Protein AF-A0A0L0FB42-F1 (afdb_monomer)

Secondary structure (DSSP, 8-state):
-HHHHHHHHHHHHHHHHHHHHHHHHHHHHS-TTTHHHHHHHHHHHHHHHHHHHHHTT--EEEEEEEEEEEESSSSSSPEEEEEEEEEEEE----TT----S---GGG-TTT--

Sequence (113 aa):
LSDVLASEASVEQSILQGFEELSYKTRVALGKDDEKSAWDAIFNAWAERVFAYVFERLELTLVNLHVRFEDDISGAAAYAAGVTLERLEIKSATDQWSYSPFVDLTESPYIRK

Mean predicted aligned error: 15.76 Å

Solvent-accessible surface area (backbone atoms only — not comparable to full-atom values): 6963 Å² total; per-residue (Å²): 114,69,65,58,54,52,49,51,55,51,50,53,51,52,51,51,51,53,50,51,53,54,50,49,55,52,55,73,75,30,60,86,85,51,40,64,65,50,48,51,50,52,50,48,56,49,47,52,51,51,50,50,57,48,62,66,64,48,69,46,79,48,66,68,44,74,50,73,50,76,46,79,75,88,77,62,83,70,49,73,51,70,52,76,39,70,66,49,79,47,69,56,63,48,101,82,71,46,77,68,100,70,73,69,74,88,71,41,78,88,70,58,131

Organism: NCBI:txid667725

pLDDT: mean 70.64, std 15.93, range [39.12, 96.69]

Foldseek 3Di:
DVVVVVVVVVVVVVVVVVVVVVLVVLPVVDDPVCSVVVVVVVVVVVVVVVVVVCVLADKDKDAFDKDKDWDPDPPPHTDMDIDTDRIDIDGHADPVRDGDNDDDPVPDPVPDD

Nearest PDB structures (foldseek):
  7pkt-assembly1_q  TM=2.853E-01  e=3.994E+00  Chlamydomonas reinhardtii
  4ce4-assembly1_W  TM=2.976E-01  e=7.700E+00  Sus scrofa domesticus

Structure (mmCIF, N/CA/C/O backbone):
data_AF-A0A0L0FB42-F1
#
_entry.id   AF-A0A0L0FB42-F1
#
loop_
_atom_site.group_PDB
_atom_site.id
_atom_site.type_symbol
_atom_site.label_atom_id
_atom_site.label_alt_id
_atom_site.label_comp_id
_atom_site.label_asym_id
_atom_site.label_entity_id
_atom_site.label_seq_id
_atom_site.pdbx_PDB_ins_code
_atom_site.Cartn_x
_atom_site.Cartn_y
_atom_site.Cartn_z
_atom_site.occupancy
_atom_site.B_iso_or_equiv
_atom_site.auth_seq_id
_atom_site.auth_comp_id
_atom_site.auth_asym_id
_atom_site.auth_atom_id
_atom_site.pdbx_PDB_model_num
ATOM 1 N N . LEU A 1 1 ? 7.470 -24.701 -32.077 1.00 52.25 1 LEU A N 1
ATOM 2 C CA . LEU A 1 1 ? 8.082 -24.811 -30.729 1.00 52.25 1 LEU A CA 1
ATOM 3 C C . LEU A 1 1 ? 9.571 -24.473 -30.771 1.00 52.25 1 LEU A C 1
ATOM 5 O O . LEU A 1 1 ? 9.988 -23.653 -29.972 1.00 52.25 1 LEU A O 1
ATOM 9 N N . SER A 1 2 ? 10.343 -25.004 -31.728 1.00 51.12 2 SER A N 1
ATOM 10 C CA . SER A 1 2 ? 11.745 -24.612 -31.974 1.00 51.12 2 SER A CA 1
ATOM 11 C C . SER A 1 2 ? 11.930 -23.124 -32.294 1.00 51.12 2 SER A C 1
ATOM 13 O O . SER A 1 2 ? 12.841 -22.499 -31.770 1.00 51.12 2 SER A O 1
ATOM 15 N N . ASP A 1 3 ? 11.041 -22.549 -33.107 1.00 49.12 3 ASP A N 1
ATOM 16 C CA . ASP A 1 3 ? 11.223 -21.185 -33.633 1.00 49.12 3 ASP A CA 1
ATOM 17 C C . ASP A 1 3 ? 10.924 -20.097 -32.591 1.00 49.12 3 ASP A C 1
ATOM 19 O O . ASP A 1 3 ? 11.522 -19.027 -32.619 1.00 49.12 3 ASP A O 1
ATOM 23 N N . VAL A 1 4 ? 10.046 -20.396 -31.627 1.00 50.34 4 VAL A N 1
ATOM 24 C CA . VAL A 1 4 ? 9.737 -19.505 -30.494 1.00 50.34 4 VAL A CA 1
ATOM 25 C C . VAL A 1 4 ? 10.912 -19.481 -29.515 1.00 50.34 4 VAL A C 1
ATOM 27 O O . VAL A 1 4 ? 11.394 -18.406 -29.175 1.00 50.34 4 VAL A O 1
ATOM 30 N N . LEU A 1 5 ? 11.462 -20.651 -29.176 1.00 46.62 5 LEU A N 1
ATOM 31 C CA . LEU A 1 5 ? 12.647 -20.770 -28.317 1.00 46.62 5 LEU A CA 1
ATOM 32 C C . LEU A 1 5 ? 13.896 -20.137 -28.956 1.00 46.62 5 LEU A C 1
ATOM 34 O O . LEU A 1 5 ? 14.709 -19.529 -28.265 1.00 46.62 5 LEU A O 1
ATOM 38 N N . ALA A 1 6 ? 14.036 -20.232 -30.282 1.00 53.38 6 ALA A N 1
ATOM 39 C CA . ALA A 1 6 ? 15.102 -19.553 -31.018 1.00 53.38 6 ALA A CA 1
ATOM 40 C C . ALA A 1 6 ? 14.932 -18.022 -31.012 1.00 53.38 6 ALA A C 1
ATOM 42 O O . ALA A 1 6 ? 15.924 -17.297 -30.939 1.00 53.38 6 ALA A O 1
ATOM 43 N N . SER A 1 7 ? 13.689 -17.527 -31.057 1.00 56.34 7 SER A N 1
ATOM 44 C CA . SER A 1 7 ? 13.400 -16.091 -30.977 1.00 56.34 7 SER A CA 1
ATOM 45 C C . SER A 1 7 ? 13.660 -15.515 -29.582 1.00 56.34 7 SER A C 1
ATOM 47 O O . SER A 1 7 ? 14.242 -14.440 -29.475 1.00 56.34 7 SER A O 1
ATOM 49 N N . GLU A 1 8 ? 13.332 -16.253 -28.518 1.00 52.59 8 GLU A N 1
ATOM 50 C CA . GLU A 1 8 ? 13.594 -15.848 -27.131 1.00 52.59 8 GLU A CA 1
ATOM 51 C C . GLU A 1 8 ? 15.099 -15.807 -26.841 1.00 52.59 8 GLU A C 1
ATOM 53 O O . GLU A 1 8 ? 15.606 -14.793 -26.364 1.00 52.59 8 GLU A O 1
ATOM 58 N N . ALA A 1 9 ? 15.845 -16.837 -27.256 1.00 57.25 9 ALA A N 1
ATOM 59 C CA . ALA A 1 9 ? 17.303 -16.864 -27.127 1.00 57.25 9 ALA A CA 1
ATOM 60 C C . ALA A 1 9 ? 17.993 -15.733 -27.921 1.00 57.25 9 ALA A C 1
ATOM 62 O O . ALA A 1 9 ? 18.999 -15.176 -27.480 1.00 57.25 9 ALA A O 1
ATOM 63 N N . SER A 1 10 ? 17.446 -15.360 -29.084 1.00 58.34 10 SER A N 1
ATOM 64 C CA . SER A 1 10 ? 17.946 -14.231 -29.879 1.00 58.34 10 SER A CA 1
ATOM 65 C C . SER A 1 10 ? 17.689 -12.883 -29.202 1.00 58.34 10 SER A C 1
ATOM 67 O O . SER A 1 10 ? 18.532 -11.986 -29.284 1.00 58.34 10 SER A O 1
ATOM 69 N N . VAL A 1 11 ? 16.535 -12.719 -28.551 1.00 58.44 11 VAL A N 1
ATOM 70 C CA . VAL A 1 11 ? 16.196 -11.504 -27.799 1.00 58.44 11 VAL A CA 1
ATOM 71 C C . VAL A 1 11 ? 17.100 -11.378 -26.573 1.00 58.44 11 VAL A C 1
ATOM 73 O O . VAL A 1 11 ? 17.694 -10.319 -26.373 1.00 58.44 11 VAL A O 1
ATOM 76 N N . GLU A 1 12 ? 17.305 -12.459 -25.820 1.00 57.50 12 GLU A N 1
ATOM 77 C CA . GLU A 1 12 ? 18.224 -12.484 -24.674 1.00 57.50 12 GLU A CA 1
ATOM 78 C C . GLU A 1 12 ? 19.659 -12.114 -25.073 1.00 57.50 12 GLU A C 1
ATOM 80 O O . GLU A 1 12 ? 20.280 -11.270 -24.425 1.00 57.50 12 GLU A O 1
ATOM 85 N N . GLN A 1 13 ? 20.172 -12.659 -26.182 1.00 62.97 13 GLN A N 1
ATOM 86 C CA . GLN A 1 13 ? 21.505 -12.303 -26.680 1.00 62.97 13 GLN A CA 1
ATOM 87 C C . GLN A 1 13 ? 21.615 -10.828 -27.080 1.00 62.97 13 GLN A C 1
ATOM 89 O O . GLN A 1 13 ? 22.630 -10.196 -26.790 1.00 62.97 13 GLN A O 1
ATOM 94 N N . SER A 1 14 ? 20.580 -10.258 -27.703 1.00 62.00 14 SER A N 1
ATOM 95 C CA . SER A 1 14 ? 20.584 -8.836 -28.070 1.00 62.00 14 SER A CA 1
ATOM 96 C C . SER A 1 14 ? 20.559 -7.906 -26.850 1.00 62.00 14 SER A C 1
ATOM 98 O O . SER A 1 14 ? 21.235 -6.878 -26.845 1.00 62.00 14 SER A O 1
ATOM 100 N N . ILE A 1 15 ? 19.839 -8.289 -25.788 1.00 56.53 15 ILE A N 1
ATOM 101 C CA . ILE A 1 15 ? 19.780 -7.539 -24.526 1.00 56.53 15 ILE A CA 1
ATOM 102 C C . ILE A 1 15 ? 21.138 -7.590 -23.821 1.00 56.53 15 ILE A C 1
ATOM 104 O O . ILE A 1 15 ? 21.636 -6.559 -23.367 1.00 56.53 15 ILE A O 1
ATOM 108 N N . LEU A 1 16 ? 21.761 -8.770 -23.778 1.00 62.78 16 LEU A N 1
ATOM 109 C CA . LEU A 1 16 ? 23.088 -8.959 -23.194 1.00 62.78 16 LEU A CA 1
ATOM 110 C C . LEU A 1 16 ? 24.155 -8.153 -23.943 1.00 62.78 16 LEU A C 1
ATOM 112 O O . LEU A 1 16 ? 24.928 -7.437 -23.311 1.00 62.78 16 LEU A O 1
ATOM 116 N N . GLN A 1 17 ? 24.144 -8.180 -25.279 1.00 65.44 17 GLN A N 1
ATOM 117 C CA . GLN A 1 17 ? 25.058 -7.373 -26.094 1.00 65.44 17 GLN A CA 1
ATOM 118 C C . GLN A 1 17 ? 24.847 -5.869 -25.889 1.00 65.44 17 GLN A C 1
ATOM 120 O O . GLN A 1 17 ? 25.818 -5.125 -25.755 1.00 65.44 17 GLN A O 1
ATOM 125 N N . GLY A 1 18 ? 23.593 -5.413 -25.806 1.00 64.06 18 GLY A N 1
ATOM 126 C CA . GLY A 1 18 ? 23.286 -4.011 -25.517 1.00 64.06 18 GLY A CA 1
ATOM 127 C C . GLY A 1 18 ? 23.812 -3.569 -24.149 1.00 64.06 18 GLY A C 1
ATOM 128 O O . GLY A 1 18 ? 24.353 -2.469 -24.016 1.00 64.06 18 GLY A O 1
ATOM 129 N N . PHE A 1 19 ? 23.712 -4.441 -23.143 1.00 62.66 19 PHE A N 1
ATOM 130 C CA . PHE A 1 19 ? 24.232 -4.185 -21.802 1.00 62.66 19 PHE A CA 1
ATOM 131 C C . PHE A 1 19 ? 25.767 -4.140 -21.773 1.00 62.66 19 PHE A C 1
ATOM 133 O O . PHE A 1 19 ? 26.348 -3.239 -21.166 1.00 62.66 19 PHE A O 1
ATOM 140 N N . GLU A 1 20 ? 26.435 -5.057 -22.477 1.00 66.38 20 GLU A N 1
ATOM 141 C CA . GLU A 1 20 ? 27.896 -5.070 -22.611 1.00 66.38 20 GLU A CA 1
ATOM 142 C C . GLU A 1 20 ? 28.423 -3.823 -23.333 1.00 66.38 20 GLU A C 1
ATOM 144 O O . GLU A 1 20 ? 29.415 -3.229 -22.905 1.00 66.38 20 GLU A O 1
ATOM 149 N N . GLU A 1 21 ? 27.740 -3.364 -24.384 1.00 68.44 21 GLU A N 1
ATOM 150 C CA . GLU A 1 21 ? 28.144 -2.176 -25.138 1.00 68.44 21 GLU A CA 1
AT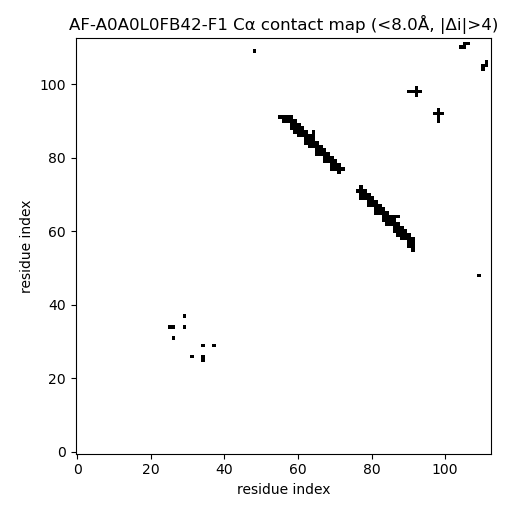OM 151 C C . GLU A 1 21 ? 27.963 -0.881 -24.324 1.00 68.44 21 GLU A C 1
ATOM 153 O O . GLU A 1 21 ? 28.837 -0.007 -24.329 1.00 68.44 21 GLU A O 1
ATOM 158 N N . LEU A 1 22 ? 26.865 -0.765 -23.569 1.00 64.00 22 LEU A N 1
ATOM 159 C CA . LEU A 1 22 ? 26.638 0.323 -22.607 1.00 64.00 22 LEU A CA 1
ATOM 160 C C . LEU A 1 22 ? 27.677 0.311 -21.484 1.00 64.00 22 LEU A C 1
ATOM 162 O O . LEU A 1 22 ? 28.188 1.367 -21.094 1.00 64.00 22 LEU A O 1
ATOM 166 N N . SER A 1 23 ? 28.032 -0.882 -21.007 1.00 59.06 23 SER A N 1
ATOM 167 C CA . SER A 1 23 ? 29.058 -1.067 -19.986 1.00 59.06 23 SER A CA 1
ATOM 168 C C . SER A 1 23 ? 30.429 -0.620 -20.476 1.00 59.06 23 SER A C 1
ATOM 170 O O . SER A 1 23 ? 31.126 0.137 -19.798 1.00 59.06 23 SER A O 1
ATOM 172 N N . TYR A 1 24 ? 30.785 -1.002 -21.700 1.00 65.31 24 TYR A N 1
ATOM 173 C CA . TYR A 1 24 ? 32.033 -0.600 -22.330 1.00 65.31 24 TYR A CA 1
ATOM 174 C C . TYR A 1 24 ? 32.108 0.912 -22.584 1.00 65.31 24 TYR A C 1
ATOM 176 O O . TYR A 1 24 ? 33.110 1.543 -22.247 1.00 65.31 24 TYR A O 1
ATOM 184 N N . LYS A 1 25 ? 31.049 1.528 -23.124 1.00 66.81 25 LYS A N 1
ATOM 185 C CA . LYS A 1 25 ? 31.026 2.980 -23.384 1.00 66.81 25 LYS A CA 1
ATOM 186 C C . LYS A 1 25 ? 31.154 3.797 -22.098 1.00 66.81 25 LYS A C 1
ATOM 188 O O . LYS A 1 25 ? 31.895 4.777 -22.072 1.00 66.81 25 LYS A O 1
ATOM 193 N N . THR A 1 26 ? 30.504 3.353 -21.024 1.00 58.22 26 THR A N 1
ATOM 194 C CA . THR A 1 26 ? 30.596 3.976 -19.693 1.00 58.22 26 THR A CA 1
ATOM 195 C C . THR A 1 26 ? 32.012 3.863 -19.116 1.00 58.22 26 THR A C 1
ATOM 197 O O . THR A 1 26 ? 32.555 4.844 -18.616 1.00 58.22 26 THR A O 1
ATOM 200 N N . ARG A 1 27 ? 32.658 2.700 -19.279 1.00 56.00 27 ARG A N 1
ATOM 201 C CA . ARG A 1 27 ? 34.047 2.431 -18.861 1.00 56.00 27 ARG A CA 1
ATOM 202 C C . ARG A 1 27 ? 35.107 3.266 -19.565 1.00 56.00 27 ARG A C 1
ATOM 204 O O . ARG A 1 27 ? 36.140 3.570 -18.983 1.00 56.00 27 ARG A O 1
ATOM 211 N N . VAL A 1 28 ? 34.892 3.578 -20.838 1.00 61.44 28 VAL A N 1
ATOM 212 C CA . VAL A 1 28 ? 35.824 4.409 -21.613 1.00 61.44 28 VAL A CA 1
ATOM 213 C C . VAL A 1 28 ? 35.651 5.890 -21.262 1.00 61.44 28 VAL A C 1
ATOM 215 O O . VAL A 1 28 ? 36.625 6.637 -21.283 1.00 61.44 28 VAL A O 1
ATOM 218 N N . ALA A 1 29 ? 34.430 6.311 -20.918 1.00 57.81 29 ALA A N 1
ATOM 219 C CA . ALA A 1 29 ? 34.123 7.693 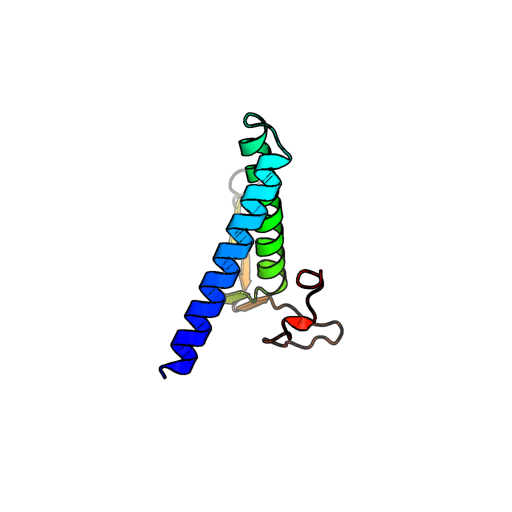-20.561 1.00 57.81 29 ALA A CA 1
ATOM 220 C C . ALA A 1 29 ? 34.594 8.087 -19.149 1.00 57.81 29 ALA A C 1
ATOM 222 O O . ALA A 1 29 ? 34.848 9.265 -18.903 1.00 57.81 29 ALA A O 1
ATOM 223 N N . LEU A 1 30 ? 34.715 7.124 -18.232 1.00 53.09 30 LEU A N 1
ATOM 224 C CA . LEU A 1 30 ? 35.025 7.368 -16.825 1.00 53.09 30 LEU A CA 1
ATOM 225 C C . LEU A 1 30 ? 36.255 6.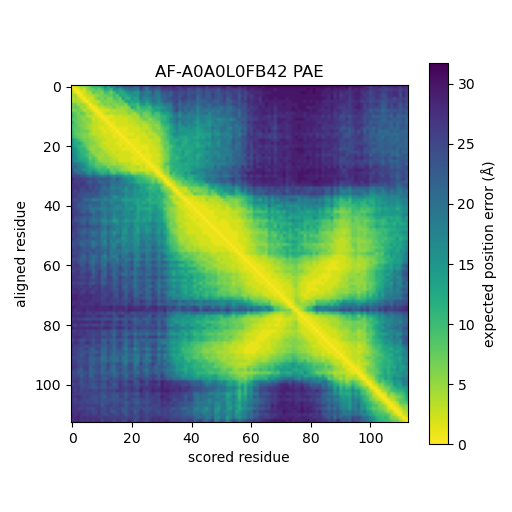554 -16.428 1.00 53.09 30 LEU A C 1
ATOM 227 O O . LEU A 1 30 ? 36.252 5.327 -16.489 1.00 53.09 30 LEU A O 1
ATOM 231 N N . GLY A 1 31 ? 37.333 7.241 -16.050 1.00 54.78 31 GLY A N 1
ATOM 232 C CA . GLY A 1 31 ? 38.534 6.591 -15.528 1.00 54.78 31 GLY A CA 1
ATOM 233 C C . GLY A 1 31 ? 38.201 5.676 -14.342 1.00 54.78 31 GLY A C 1
ATOM 234 O O . GLY A 1 31 ? 37.258 5.933 -13.600 1.00 54.78 31 GLY A O 1
ATOM 235 N N . LYS A 1 32 ? 38.989 4.608 -14.167 1.00 55.12 32 LYS A N 1
ATOM 236 C CA . LYS A 1 32 ? 38.723 3.453 -13.281 1.00 55.12 32 LYS A CA 1
ATOM 237 C C . LYS A 1 32 ? 38.344 3.763 -11.818 1.00 55.12 32 LYS A C 1
ATOM 239 O O . LYS A 1 32 ? 37.786 2.888 -11.164 1.00 55.12 32 LYS A O 1
ATOM 244 N N . ASP A 1 33 ? 38.610 4.968 -11.315 1.00 55.94 33 ASP A N 1
ATOM 245 C CA . ASP A 1 33 ? 38.284 5.373 -9.939 1.00 55.94 33 ASP A CA 1
ATOM 246 C C . ASP A 1 33 ? 36.885 6.019 -9.799 1.00 55.94 33 ASP A C 1
ATOM 248 O O . ASP A 1 33 ? 36.288 5.946 -8.727 1.00 55.94 33 ASP A O 1
ATOM 252 N N . ASP A 1 34 ? 36.309 6.548 -10.887 1.00 57.38 34 ASP A N 1
ATOM 253 C CA . ASP A 1 34 ? 34.933 7.086 -10.946 1.00 57.38 34 ASP A CA 1
ATOM 254 C C . ASP A 1 34 ? 33.900 6.037 -11.408 1.00 57.38 34 ASP A C 1
ATOM 256 O O . ASP A 1 34 ? 32.695 6.288 -11.452 1.00 57.38 34 ASP A O 1
ATOM 260 N N . GLU A 1 35 ? 34.359 4.828 -11.744 1.00 55.22 35 GLU A N 1
ATOM 261 C CA . GLU A 1 35 ? 33.542 3.774 -12.350 1.00 55.22 35 GLU A CA 1
ATOM 262 C C . GLU A 1 35 ? 32.439 3.296 -11.389 1.00 55.22 35 GLU A C 1
ATOM 264 O O . GLU A 1 35 ? 31.284 3.152 -11.782 1.00 55.22 35 GLU A O 1
ATOM 269 N N . LYS A 1 36 ? 32.757 3.110 -10.101 1.00 58.31 36 LYS A N 1
ATOM 270 C CA . LYS A 1 36 ? 31.794 2.607 -9.108 1.00 58.31 36 LYS A CA 1
ATOM 271 C C . LYS A 1 36 ? 30.688 3.620 -8.791 1.00 58.31 36 LYS A C 1
ATOM 273 O O . LYS A 1 36 ? 29.526 3.236 -8.735 1.00 58.31 36 LYS A O 1
ATOM 278 N N . SER A 1 37 ? 31.028 4.903 -8.638 1.00 62.88 37 SER A N 1
ATOM 279 C CA . SER A 1 37 ? 30.037 5.946 -8.326 1.00 62.88 37 SER A CA 1
ATOM 280 C C . SER A 1 37 ? 29.094 6.204 -9.506 1.00 62.88 37 SER A C 1
ATOM 282 O O . SER A 1 37 ? 27.902 6.438 -9.309 1.00 62.88 37 SER A O 1
ATOM 284 N N . ALA A 1 38 ? 29.600 6.092 -10.736 1.00 63.56 38 ALA A N 1
ATOM 285 C CA . ALA A 1 38 ? 28.795 6.231 -11.938 1.00 63.56 38 ALA A CA 1
ATOM 286 C C . ALA A 1 38 ? 27.899 5.017 -12.200 1.00 63.56 38 ALA A C 1
ATOM 288 O O . ALA A 1 38 ? 26.747 5.194 -12.594 1.00 63.56 38 ALA A O 1
ATOM 289 N N . TRP A 1 39 ? 28.383 3.797 -11.944 1.00 67.75 39 TRP A N 1
ATOM 290 C CA . TRP A 1 39 ? 27.540 2.601 -11.988 1.00 67.75 39 TRP A CA 1
ATOM 291 C C . TRP A 1 39 ? 26.423 2.654 -10.952 1.00 67.75 39 TRP A C 1
ATOM 293 O O . TRP A 1 39 ? 25.279 2.363 -11.298 1.00 67.75 39 TRP A O 1
ATOM 303 N N . ASP A 1 40 ? 26.723 3.093 -9.729 1.00 71.12 40 ASP A N 1
ATOM 304 C CA . ASP A 1 40 ? 25.714 3.289 -8.688 1.00 71.12 40 ASP A CA 1
ATOM 305 C C . ASP A 1 40 ? 24.690 4.359 -9.111 1.00 71.12 40 ASP A C 1
ATOM 307 O O . ASP A 1 40 ? 23.488 4.159 -8.955 1.00 71.12 40 ASP A O 1
ATOM 311 N N . ALA A 1 41 ? 25.126 5.464 -9.727 1.00 71.50 41 ALA A N 1
ATOM 312 C CA . ALA A 1 41 ? 24.222 6.498 -10.238 1.00 71.50 41 ALA A CA 1
ATOM 313 C C . ALA A 1 41 ? 23.311 5.994 -11.373 1.00 71.50 41 ALA A C 1
ATOM 315 O O . ALA A 1 41 ? 22.109 6.264 -11.367 1.00 71.50 41 ALA A O 1
ATOM 316 N N . ILE A 1 42 ? 23.858 5.236 -12.330 1.00 76.69 42 ILE A N 1
ATOM 317 C CA . ILE A 1 42 ? 23.091 4.642 -13.436 1.00 76.69 42 ILE A CA 1
ATOM 318 C C . ILE A 1 42 ? 22.100 3.607 -12.900 1.00 76.69 42 ILE A C 1
ATOM 320 O O . ILE A 1 42 ? 20.933 3.612 -13.293 1.00 76.69 42 ILE A O 1
ATOM 324 N N . PHE A 1 43 ? 22.547 2.737 -11.993 1.00 75.19 43 PHE A N 1
ATOM 325 C CA . PHE A 1 43 ? 21.700 1.718 -11.388 1.00 75.19 43 PHE A CA 1
ATOM 326 C C . PHE A 1 43 ? 20.576 2.346 -10.564 1.00 75.19 43 PHE A C 1
ATOM 328 O O . PHE A 1 43 ? 19.432 1.930 -10.709 1.00 75.19 43 PHE A O 1
ATOM 335 N N . ASN A 1 44 ? 20.865 3.380 -9.772 1.00 68.62 44 ASN A N 1
ATOM 336 C CA . ASN A 1 44 ? 19.849 4.093 -9.000 1.00 68.62 44 ASN A CA 1
ATOM 337 C C . ASN A 1 44 ? 18.826 4.775 -9.914 1.00 68.62 44 ASN A C 1
ATOM 339 O O . ASN A 1 44 ? 17.632 4.602 -9.705 1.00 68.62 44 ASN A O 1
ATOM 343 N N . ALA A 1 45 ? 19.260 5.459 -10.977 1.00 71.94 45 ALA A N 1
ATOM 344 C CA . ALA A 1 45 ? 18.340 6.081 -11.932 1.00 71.94 45 ALA A CA 1
ATOM 345 C C . ALA A 1 45 ? 17.477 5.047 -12.679 1.00 71.94 45 ALA A C 1
ATOM 347 O O . ALA A 1 45 ? 16.296 5.281 -12.947 1.00 71.94 45 ALA A O 1
ATOM 348 N N . TRP A 1 46 ? 18.050 3.890 -13.022 1.00 80.25 46 TRP A N 1
ATOM 349 C CA . TRP A 1 46 ? 17.297 2.777 -13.595 1.00 80.25 46 TRP A CA 1
ATOM 350 C C . TRP A 1 46 ? 16.299 2.197 -12.586 1.00 80.25 46 TRP A C 1
ATOM 352 O O . TRP A 1 46 ? 15.126 2.040 -12.919 1.00 80.25 46 TRP A O 1
ATOM 362 N N . ALA A 1 47 ? 16.731 1.942 -11.351 1.00 70.75 47 ALA A N 1
ATOM 363 C CA . ALA A 1 47 ? 15.894 1.402 -10.288 1.00 70.75 47 ALA A CA 1
ATOM 364 C C . ALA A 1 47 ? 14.734 2.350 -9.967 1.00 70.75 47 ALA A C 1
ATOM 366 O O . ALA A 1 47 ? 13.592 1.908 -9.920 1.00 70.75 47 ALA A O 1
ATOM 367 N N . GLU A 1 48 ? 14.988 3.653 -9.836 1.00 69.31 48 GLU A N 1
ATOM 368 C CA . GLU A 1 48 ? 13.957 4.680 -9.650 1.00 69.31 48 GLU A CA 1
ATOM 369 C C . GLU A 1 48 ? 12.921 4.661 -10.777 1.00 69.31 48 GLU A C 1
ATOM 371 O O . GLU A 1 48 ? 11.723 4.694 -10.504 1.00 69.31 48 GLU A O 1
ATOM 376 N N . ARG A 1 49 ? 13.354 4.545 -12.039 1.00 73.56 49 ARG A N 1
ATOM 377 C CA . ARG A 1 49 ? 12.441 4.439 -13.191 1.00 73.56 49 ARG A CA 1
ATOM 378 C C . ARG A 1 49 ? 11.609 3.165 -13.156 1.00 73.56 49 ARG A C 1
ATOM 380 O O . ARG A 1 49 ? 10.419 3.213 -13.455 1.00 73.56 49 ARG A O 1
ATOM 387 N N . VAL A 1 50 ? 12.213 2.039 -12.787 1.00 71.44 50 VAL A N 1
ATOM 388 C CA . VAL A 1 50 ? 11.501 0.764 -12.641 1.00 71.44 50 VAL A CA 1
ATOM 389 C C . VAL A 1 50 ? 10.490 0.849 -11.501 1.00 71.44 50 VAL A C 1
ATOM 391 O O . VAL A 1 50 ? 9.334 0.480 -11.691 1.00 71.44 50 VAL A O 1
ATOM 394 N N . PHE A 1 51 ? 10.877 1.392 -10.345 1.00 69.00 51 PHE A N 1
ATOM 395 C CA . PHE A 1 51 ? 9.967 1.597 -9.221 1.00 69.00 51 PHE A CA 1
ATOM 396 C C . PHE A 1 51 ? 8.822 2.533 -9.596 1.00 69.00 51 PHE A C 1
ATOM 398 O O . PHE A 1 51 ? 7.671 2.179 -9.361 1.00 69.00 51 PHE A O 1
ATOM 405 N N . ALA A 1 52 ? 9.102 3.672 -10.232 1.00 70.69 52 ALA A N 1
ATOM 406 C CA . ALA A 1 52 ? 8.070 4.588 -10.708 1.00 70.69 52 ALA A CA 1
ATOM 407 C C . ALA A 1 52 ? 7.097 3.884 -11.666 1.00 70.69 52 ALA A C 1
ATOM 409 O O . ALA A 1 52 ? 5.888 3.940 -11.460 1.00 70.69 52 ALA A O 1
ATOM 410 N N . TYR A 1 53 ? 7.617 3.132 -12.640 1.00 71.88 53 TYR A N 1
ATOM 411 C CA . TYR A 1 53 ? 6.802 2.378 -13.591 1.00 71.88 53 TYR A CA 1
ATOM 412 C C . TYR A 1 53 ? 5.892 1.347 -12.906 1.00 71.88 53 TYR A C 1
ATOM 414 O O . TYR A 1 53 ? 4.732 1.194 -13.301 1.00 71.88 53 TYR A O 1
ATOM 422 N N . VAL A 1 54 ? 6.414 0.645 -11.892 1.00 73.25 54 VAL A N 1
ATOM 423 C CA . VAL A 1 54 ? 5.668 -0.341 -11.099 1.00 73.25 54 VAL A CA 1
ATOM 424 C C . VAL A 1 54 ? 4.601 0.344 -10.247 1.00 73.25 54 VAL A C 1
ATOM 426 O O . VAL A 1 54 ? 3.451 -0.081 -10.281 1.00 73.25 54 VAL A O 1
ATOM 429 N N . PHE A 1 55 ? 4.943 1.413 -9.523 1.00 73.88 55 PHE A N 1
ATOM 430 C CA . PHE A 1 55 ? 4.003 2.131 -8.657 1.00 73.88 55 PHE A CA 1
ATOM 431 C C . PHE A 1 55 ? 2.891 2.837 -9.439 1.00 73.88 55 PHE A C 1
ATOM 433 O O . PHE A 1 55 ? 1.750 2.828 -8.989 1.00 73.88 55 PHE A O 1
ATOM 440 N N . GLU A 1 56 ? 3.178 3.376 -10.628 1.00 70.19 56 GLU A N 1
ATOM 441 C CA . GLU A 1 56 ? 2.166 3.959 -11.524 1.00 70.19 56 GLU A CA 1
ATOM 442 C C . GLU A 1 56 ? 1.089 2.959 -11.957 1.00 70.19 56 GLU A C 1
ATOM 444 O O . GLU A 1 56 ? -0.005 3.360 -12.352 1.00 70.19 56 GLU A O 1
ATOM 449 N N . ARG A 1 57 ? 1.395 1.661 -11.929 1.00 70.38 57 ARG A N 1
ATOM 450 C CA . ARG A 1 57 ? 0.538 0.585 -12.453 1.00 70.38 57 ARG A CA 1
ATOM 451 C C . ARG A 1 57 ? 0.120 -0.409 -11.375 1.00 70.38 57 ARG A C 1
ATOM 453 O O . ARG A 1 57 ? -0.462 -1.445 -11.684 1.00 70.38 57 ARG A O 1
ATOM 460 N N . LEU A 1 58 ? 0.446 -0.118 -10.119 1.00 78.19 58 LEU A N 1
ATOM 461 C CA . LEU A 1 58 ? 0.175 -1.005 -9.005 1.00 78.19 58 LEU A CA 1
ATOM 462 C C . LEU A 1 58 ? -1.313 -0.949 -8.654 1.00 78.19 58 LEU A C 1
ATOM 464 O O . LEU A 1 58 ? -1.818 0.077 -8.204 1.00 78.19 58 LEU A O 1
ATOM 468 N N . GLU A 1 59 ? -2.001 -2.078 -8.801 1.00 85.44 59 GLU A N 1
ATOM 469 C CA . GLU A 1 59 ? -3.336 -2.264 -8.240 1.00 85.44 59 GLU A CA 1
ATOM 470 C C . GLU A 1 59 ? -3.234 -2.977 -6.889 1.00 85.44 59 GLU A C 1
ATOM 472 O O . GLU A 1 59 ? -2.674 -4.070 -6.782 1.00 85.44 59 GLU A O 1
ATOM 477 N N . LEU A 1 60 ? -3.787 -2.365 -5.844 1.00 84.88 60 LEU A N 1
ATOM 478 C CA . LEU A 1 60 ? -3.825 -2.926 -4.498 1.00 84.88 60 LEU A CA 1
ATOM 479 C C . LEU A 1 60 ? -5.264 -3.208 -4.093 1.00 84.88 60 LEU A C 1
ATOM 481 O O . LEU A 1 60 ? -6.144 -2.361 -4.216 1.00 84.88 60 LEU A O 1
ATOM 485 N N . THR A 1 61 ? -5.497 -4.399 -3.555 1.00 90.19 61 THR A N 1
ATOM 486 C CA . THR A 1 61 ? -6.751 -4.741 -2.885 1.00 90.19 61 THR A CA 1
ATOM 487 C C . THR A 1 61 ? -6.432 -5.192 -1.473 1.00 90.19 61 THR A C 1
ATOM 489 O O . THR A 1 61 ? -5.769 -6.204 -1.262 1.00 90.19 61 THR A O 1
ATOM 492 N N . LEU A 1 62 ? -6.911 -4.425 -0.505 1.00 90.31 62 LEU A N 1
ATOM 493 C CA . LEU A 1 62 ? -6.811 -4.701 0.918 1.00 90.31 62 LEU A CA 1
ATOM 494 C C . LEU A 1 62 ? -8.206 -5.090 1.411 1.00 90.31 62 LEU A C 1
ATOM 496 O O . LEU A 1 62 ? -9.198 -4.454 1.054 1.00 90.31 62 LEU A O 1
ATOM 500 N N . VAL A 1 63 ? -8.296 -6.145 2.213 1.00 95.50 63 VAL A N 1
ATOM 501 C CA . VAL A 1 63 ? -9.563 -6.673 2.738 1.00 95.50 63 VAL A CA 1
ATOM 502 C C . VAL A 1 63 ? -9.426 -6.827 4.246 1.00 95.50 63 VAL A C 1
ATOM 504 O O . VAL A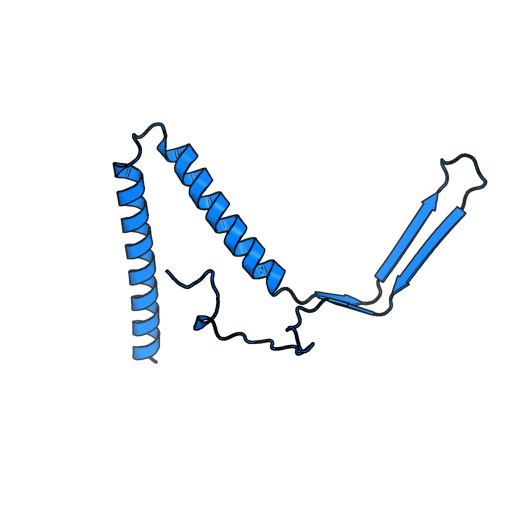 1 63 ? -8.362 -7.221 4.722 1.00 95.50 63 VAL A O 1
ATOM 507 N N . ASN A 1 64 ? -10.494 -6.534 4.988 1.00 94.88 64 ASN A N 1
ATOM 508 C CA . ASN A 1 64 ? -10.555 -6.621 6.449 1.00 94.88 64 ASN A CA 1
ATOM 509 C C . ASN A 1 64 ? -9.470 -5.789 7.151 1.00 94.88 64 ASN A C 1
ATOM 511 O O . ASN A 1 64 ? -8.755 -6.271 8.030 1.00 94.88 64 ASN A O 1
ATOM 515 N N . LEU A 1 65 ? -9.340 -4.525 6.753 1.00 94.62 65 LEU A N 1
ATOM 516 C CA . LEU A 1 65 ? -8.383 -3.603 7.342 1.00 94.62 65 LEU A CA 1
ATOM 517 C C . LEU A 1 65 ? -8.932 -3.061 8.668 1.00 94.62 65 LEU A C 1
ATOM 519 O O . LEU A 1 65 ? -10.034 -2.513 8.725 1.00 94.62 65 LEU A O 1
ATOM 523 N N . HIS A 1 66 ? -8.146 -3.178 9.733 1.00 96.50 66 HIS A N 1
ATOM 524 C CA . HIS A 1 66 ? -8.453 -2.592 11.032 1.00 96.50 66 HIS A CA 1
ATOM 525 C C . HIS A 1 66 ? -7.245 -1.797 11.509 1.00 96.50 66 HIS A C 1
ATOM 527 O O . HIS A 1 66 ? -6.190 -2.361 11.792 1.00 96.50 66 HIS A O 1
ATOM 533 N N . VAL A 1 67 ? -7.404 -0.479 11.575 1.00 95.31 67 VAL A N 1
ATOM 534 C CA . VAL A 1 67 ? -6.382 0.430 12.090 1.00 95.31 67 VAL A CA 1
ATOM 535 C C . VAL A 1 67 ? -6.881 0.964 13.414 1.00 95.31 67 VAL A C 1
ATOM 537 O O . VAL A 1 67 ? -7.933 1.597 13.472 1.00 95.31 67 VAL A O 1
ATOM 540 N N . ARG A 1 68 ? -6.127 0.701 14.478 1.00 96.69 68 ARG A N 1
ATOM 541 C CA . ARG A 1 68 ? -6.448 1.138 15.831 1.00 96.69 68 ARG A CA 1
ATOM 542 C C . ARG A 1 68 ? -5.307 1.984 16.370 1.00 96.69 68 ARG A C 1
ATOM 544 O O . ARG A 1 68 ? -4.151 1.579 16.334 1.00 96.69 68 ARG A O 1
ATOM 551 N N . PHE A 1 69 ? -5.669 3.151 16.865 1.00 94.50 69 PHE A N 1
ATOM 552 C CA . PHE A 1 69 ? -4.833 4.015 17.666 1.00 94.50 69 PHE A CA 1
ATOM 553 C C . PHE A 1 69 ? -5.220 3.828 19.133 1.00 94.50 69 PHE A C 1
ATOM 555 O O . PHE A 1 69 ? -6.396 3.916 19.492 1.00 94.50 69 PHE A O 1
ATOM 562 N N . GLU A 1 70 ? -4.234 3.531 19.968 1.00 94.69 70 GLU A N 1
ATOM 563 C CA . GLU A 1 70 ? -4.387 3.403 21.415 1.00 94.69 70 GLU A CA 1
ATOM 564 C C . GLU A 1 70 ? -3.542 4.487 22.072 1.00 94.69 70 GLU A C 1
ATOM 566 O O . GLU A 1 70 ? -2.393 4.690 21.681 1.00 94.69 70 GLU A O 1
ATOM 571 N N . ASP A 1 71 ? -4.126 5.191 23.037 1.00 92.12 71 ASP A N 1
ATOM 572 C CA . ASP A 1 71 ? -3.462 6.271 23.754 1.00 92.12 71 ASP A CA 1
ATOM 573 C C . ASP A 1 71 ? -3.636 6.087 25.260 1.00 92.12 71 ASP A C 1
ATOM 575 O O . ASP A 1 71 ? -4.739 6.187 25.807 1.00 92.12 71 ASP A O 1
ATOM 579 N N . ASP A 1 72 ? -2.515 5.797 25.912 1.00 91.62 72 ASP A N 1
ATOM 580 C CA . ASP A 1 72 ? -2.355 5.671 27.356 1.00 91.62 72 ASP A CA 1
ATOM 581 C C . ASP A 1 72 ? -1.333 6.677 27.925 1.00 91.62 72 ASP A C 1
ATOM 583 O O . ASP A 1 72 ? -1.073 6.675 29.129 1.00 91.62 72 ASP A O 1
ATOM 587 N N . ILE A 1 73 ? -0.772 7.557 27.082 1.00 87.19 73 ILE A N 1
ATOM 588 C CA . ILE A 1 73 ? 0.366 8.429 27.425 1.00 87.19 73 ILE A CA 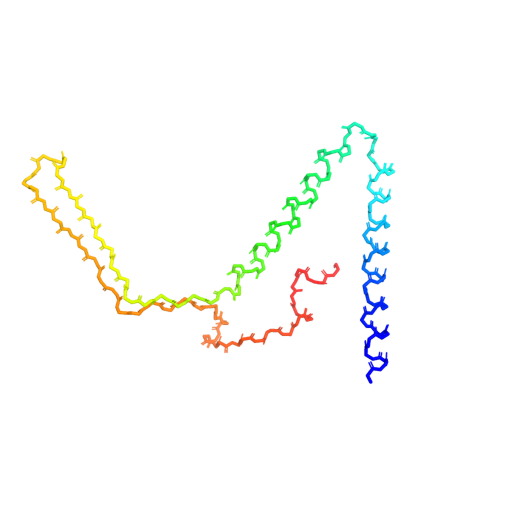1
ATOM 589 C C . ILE A 1 73 ? -0.025 9.912 27.460 1.00 87.19 73 ILE A C 1
ATOM 591 O O . ILE A 1 73 ? 0.565 10.672 28.228 1.00 87.19 73 ILE A O 1
ATOM 595 N N . SER A 1 74 ? -1.015 10.361 26.680 1.00 81.69 74 SER A N 1
ATOM 596 C CA . SER A 1 74 ? -1.328 11.795 26.517 1.00 81.69 74 SER A CA 1
ATOM 597 C C . SER A 1 74 ? -1.936 12.496 27.744 1.00 81.69 74 SER A C 1
ATOM 599 O O . SER A 1 74 ? -2.190 13.701 27.710 1.00 81.69 74 SER A O 1
ATOM 601 N N . GLY A 1 75 ? -2.130 11.783 28.857 1.00 68.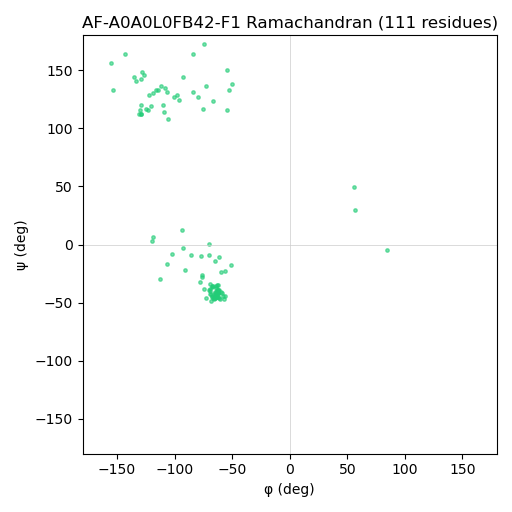12 75 GLY A N 1
ATOM 602 C CA . GLY A 1 75 ? -2.499 12.358 30.156 1.00 68.12 75 GLY A CA 1
ATOM 603 C C . GLY A 1 75 ? -3.998 12.609 30.364 1.00 68.12 75 GLY A C 1
ATOM 604 O O . GLY A 1 75 ? -4.400 12.964 31.472 1.00 68.12 75 GLY A O 1
ATOM 605 N N . ALA A 1 76 ? -4.833 12.384 29.346 1.00 72.19 76 ALA A N 1
ATOM 606 C CA . ALA A 1 76 ? -6.263 12.134 29.528 1.00 72.19 76 ALA A CA 1
ATOM 607 C C . ALA A 1 76 ? -6.499 10.641 29.833 1.00 72.19 76 ALA A C 1
ATOM 609 O O . ALA A 1 76 ? -5.608 9.816 29.643 1.00 72.19 76 ALA A O 1
ATOM 610 N N . ALA A 1 77 ? -7.684 10.283 30.341 1.00 85.88 77 ALA A N 1
ATOM 611 C CA . ALA A 1 77 ? -8.043 8.883 30.580 1.00 85.88 77 ALA A CA 1
ATOM 612 C C . ALA A 1 77 ? -7.770 8.023 29.333 1.00 85.88 77 ALA A C 1
ATOM 614 O O . ALA A 1 77 ? -8.074 8.457 28.223 1.00 85.88 77 ALA A O 1
ATOM 615 N N . ALA A 1 78 ? -7.221 6.820 29.536 1.00 91.81 78 ALA A N 1
ATOM 616 C CA . ALA A 1 78 ? -6.850 5.924 28.447 1.00 91.81 78 ALA A CA 1
ATOM 617 C C . ALA A 1 78 ? -8.024 5.701 27.485 1.00 91.81 78 ALA A C 1
ATOM 619 O O . ALA A 1 78 ? -9.151 5.429 27.915 1.00 91.81 78 ALA A O 1
ATOM 620 N N . TYR A 1 79 ? -7.756 5.805 26.187 1.00 92.44 79 TYR A N 1
ATOM 621 C CA . TYR A 1 79 ? -8.764 5.611 25.154 1.00 92.44 79 TYR A CA 1
ATOM 622 C C . TYR A 1 79 ? -8.185 4.906 23.932 1.00 92.44 79 TYR A C 1
ATOM 624 O O . TYR A 1 79 ? -6.975 4.797 23.737 1.00 92.44 79 TYR A O 1
ATOM 632 N N . ALA A 1 80 ? -9.086 4.403 23.094 1.00 93.50 80 ALA A N 1
ATOM 633 C CA . ALA A 1 80 ? -8.741 3.864 21.794 1.00 93.50 80 ALA A CA 1
ATOM 634 C C . ALA A 1 80 ? -9.704 4.408 20.743 1.00 93.50 80 ALA A C 1
ATOM 636 O O . ALA A 1 80 ? -10.908 4.518 20.980 1.00 93.50 80 ALA A O 1
ATOM 637 N N . ALA A 1 81 ? -9.164 4.717 19.574 1.00 92.81 81 ALA A N 1
ATOM 638 C CA . ALA A 1 81 ? -9.914 5.098 18.391 1.00 92.81 81 ALA A CA 1
ATOM 639 C C . ALA A 1 81 ? -9.480 4.203 17.234 1.00 92.81 81 ALA A C 1
ATOM 641 O O . ALA A 1 81 ? -8.324 3.801 17.151 1.00 92.81 81 ALA A O 1
ATOM 642 N N . GLY A 1 82 ? -10.389 3.866 16.329 1.00 95.00 82 GLY A N 1
ATOM 643 C CA . GLY A 1 82 ? -10.038 3.007 15.211 1.00 95.00 82 GLY A CA 1
ATOM 644 C C . GLY A 1 82 ? -10.939 3.200 14.012 1.00 95.00 82 GLY A C 1
ATOM 645 O O . GLY A 1 82 ? -12.077 3.651 14.131 1.00 95.00 82 GLY A O 1
ATOM 646 N N . VAL A 1 83 ? -10.399 2.840 12.855 1.00 95.00 83 VAL A N 1
ATOM 647 C CA . VAL A 1 83 ? -11.104 2.795 11.580 1.00 95.00 83 VAL A CA 1
ATOM 648 C C . VAL A 1 83 ? -11.065 1.359 11.081 1.00 95.00 83 VAL A C 1
ATOM 650 O O . VAL A 1 83 ? -10.012 0.716 11.055 1.00 95.00 83 VAL A O 1
ATOM 653 N N . THR A 1 84 ? -12.231 0.854 10.692 1.00 96.06 84 THR A N 1
ATOM 654 C CA . THR A 1 84 ? -12.378 -0.445 10.036 1.00 96.06 84 THR A CA 1
ATOM 655 C C . THR A 1 84 ? -12.805 -0.226 8.594 1.00 96.06 84 THR A C 1
ATOM 657 O O . THR A 1 84 ? -13.667 0.603 8.311 1.00 96.06 84 THR A O 1
ATOM 660 N N . LEU A 1 85 ? -12.183 -0.963 7.679 1.00 95.62 85 LEU A N 1
ATOM 661 C CA . LEU A 1 85 ? -12.556 -1.020 6.273 1.00 95.62 85 LEU A CA 1
ATOM 662 C C . LEU A 1 85 ? -12.684 -2.490 5.888 1.00 95.62 85 LEU A C 1
ATOM 664 O O . LEU A 1 85 ? -11.716 -3.246 5.956 1.00 95.62 85 LEU A O 1
ATOM 668 N N . GLU A 1 86 ? -13.871 -2.896 5.448 1.00 96.00 86 GLU A N 1
ATOM 669 C CA . GLU A 1 86 ? -14.082 -4.242 4.906 1.00 96.00 86 GLU A CA 1
ATOM 670 C C . GLU A 1 86 ? -13.236 -4.454 3.647 1.00 96.00 86 GLU A C 1
ATOM 672 O O . GLU A 1 86 ? -12.644 -5.515 3.452 1.00 96.00 86 GLU A O 1
ATOM 677 N N . ARG A 1 87 ? -13.134 -3.420 2.806 1.00 93.31 87 ARG A N 1
ATOM 678 C CA . ARG A 1 87 ? -12.432 -3.488 1.530 1.00 93.31 87 ARG A CA 1
ATOM 679 C C . ARG A 1 87 ? -11.912 -2.120 1.113 1.00 93.31 87 ARG A C 1
ATOM 681 O O . ARG A 1 87 ? -12.651 -1.141 1.144 1.00 93.31 87 ARG A O 1
ATOM 688 N N . LEU A 1 88 ? -10.655 -2.073 0.690 1.00 92.56 88 LEU A N 1
ATOM 689 C CA . LEU A 1 88 ? -9.997 -0.907 0.113 1.00 92.56 88 LEU A CA 1
ATOM 690 C C . LEU A 1 88 ? -9.332 -1.337 -1.196 1.00 92.56 88 LEU A C 1
ATOM 692 O O . LEU A 1 88 ? -8.423 -2.164 -1.196 1.00 92.56 88 LEU A O 1
ATOM 696 N N . GLU A 1 89 ? -9.800 -0.780 -2.308 1.00 91.38 89 GLU A N 1
ATOM 697 C CA . GLU A 1 89 ? -9.176 -0.945 -3.619 1.00 91.38 89 GLU A CA 1
ATOM 698 C C . GLU A 1 89 ? -8.466 0.348 -4.012 1.00 91.38 89 GLU A C 1
ATOM 700 O O . GLU A 1 89 ? -9.049 1.430 -3.946 1.00 91.38 89 GLU A O 1
ATOM 705 N N . ILE A 1 90 ? -7.221 0.224 -4.452 1.00 88.25 90 ILE A N 1
ATOM 706 C CA . ILE A 1 90 ? -6.430 1.304 -5.032 1.00 88.25 90 ILE A CA 1
ATOM 707 C C . ILE A 1 90 ? -6.064 0.845 -6.435 1.00 88.25 90 ILE A C 1
ATOM 709 O O . ILE A 1 90 ? -5.433 -0.197 -6.603 1.00 88.25 90 ILE A O 1
ATOM 713 N N . LYS A 1 91 ? -6.501 1.600 -7.439 1.00 85.56 91 LYS A N 1
ATOM 714 C CA . LYS A 1 91 ? -6.282 1.292 -8.852 1.00 85.56 91 LYS A CA 1
ATOM 715 C C . LYS A 1 91 ? -5.858 2.549 -9.585 1.00 85.56 91 LYS A C 1
ATOM 717 O O . LYS A 1 91 ? -6.379 3.630 -9.302 1.00 85.56 91 LYS A O 1
ATOM 722 N N . SER A 1 92 ? -4.967 2.386 -10.551 1.00 79.75 92 SER A N 1
ATOM 723 C CA . SER A 1 92 ? -4.645 3.441 -11.505 1.00 79.75 92 SER A CA 1
ATOM 724 C C . SER A 1 92 ? -5.802 3.608 -12.485 1.00 79.75 92 SER A C 1
ATOM 726 O O . SER A 1 92 ? -6.377 2.627 -12.955 1.00 79.75 92 SER A O 1
ATOM 728 N N . ALA A 1 93 ? -6.161 4.852 -12.781 1.00 78.19 93 ALA A N 1
ATOM 729 C CA . ALA A 1 93 ? -7.260 5.180 -13.677 1.00 78.19 93 ALA A CA 1
ATOM 730 C C . ALA A 1 93 ? -6.791 6.170 -14.743 1.00 78.19 93 ALA A C 1
ATOM 732 O O . ALA A 1 93 ? -5.920 7.001 -14.484 1.00 78.19 93 ALA A O 1
ATOM 733 N N . THR A 1 94 ? -7.376 6.082 -15.938 1.00 77.94 94 THR A N 1
ATOM 734 C CA . THR A 1 94 ? -7.192 7.109 -16.973 1.00 77.94 94 THR A CA 1
ATOM 735 C C . THR A 1 94 ? -7.982 8.376 -16.634 1.00 77.94 94 THR A C 1
ATOM 737 O O . THR A 1 94 ? -8.833 8.368 -15.743 1.00 77.94 94 THR A O 1
ATOM 740 N N . ASP A 1 95 ? -7.784 9.449 -17.403 1.00 78.69 95 ASP A N 1
ATOM 741 C CA . ASP A 1 95 ? -8.542 10.705 -17.265 1.00 78.69 95 ASP A CA 1
ATOM 742 C C . ASP A 1 95 ? -10.069 10.517 -17.384 1.00 78.69 95 ASP A C 1
ATOM 744 O O . ASP A 1 95 ? -10.853 11.325 -16.888 1.00 78.69 95 ASP A O 1
ATOM 748 N N . GLN A 1 96 ? -10.513 9.436 -18.031 1.00 84.38 96 GLN A N 1
ATOM 749 C CA . GLN A 1 96 ? -11.922 9.055 -18.168 1.00 84.38 96 GLN A CA 1
ATOM 750 C C . GLN A 1 96 ? -12.393 8.078 -17.081 1.00 84.38 96 GLN A C 1
ATOM 752 O O . GLN A 1 96 ? -13.457 7.478 -17.226 1.00 84.38 96 GLN A O 1
ATOM 757 N N . TRP A 1 97 ? -11.610 7.888 -16.015 1.00 81.44 97 TRP A N 1
ATOM 758 C CA . TRP A 1 97 ? -11.874 6.923 -14.943 1.00 81.44 97 TRP A CA 1
ATOM 759 C C . TRP A 1 97 ? -12.032 5.478 -15.438 1.00 81.44 97 TRP A C 1
ATOM 761 O O . TRP A 1 97 ? -12.757 4.679 -14.846 1.00 81.44 97 TRP A O 1
ATOM 771 N N . SER A 1 98 ? -11.360 5.133 -16.539 1.00 77.50 98 SER A N 1
ATOM 772 C CA . SER A 1 98 ? -11.354 3.768 -17.063 1.00 77.50 98 SER A CA 1
ATOM 773 C C . SER A 1 98 ? -10.171 2.976 -16.510 1.00 77.50 98 SER A C 1
ATOM 775 O O . SER A 1 98 ? -9.083 3.523 -16.313 1.00 77.50 98 SER A O 1
ATOM 777 N N . TYR A 1 99 ? -10.398 1.685 -16.264 1.00 71.06 99 TYR A N 1
ATOM 778 C CA . TYR A 1 99 ? -9.388 0.746 -15.784 1.00 71.06 99 TYR A CA 1
ATOM 779 C C . TYR A 1 99 ? -8.987 -0.156 -16.952 1.00 71.06 99 TYR A C 1
ATOM 781 O O . TYR A 1 99 ? -9.781 -0.994 -17.381 1.00 71.06 99 TYR A O 1
ATOM 789 N N . SER A 1 100 ? -7.782 0.030 -17.492 1.00 60.38 100 SER A N 1
ATOM 790 C CA . SER A 1 100 ? -7.217 -0.905 -18.467 1.00 60.38 100 SER A CA 1
ATOM 791 C C . SER A 1 100 ? -6.064 -1.668 -17.817 1.0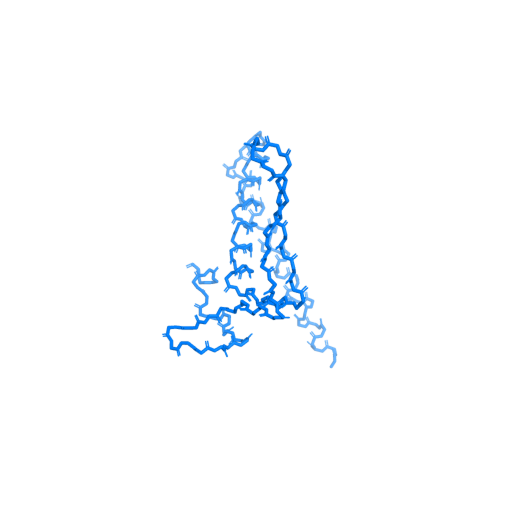0 60.38 100 SER A C 1
ATOM 793 O O . SER A 1 100 ? -5.035 -1.052 -17.537 1.00 60.38 100 SER A O 1
ATOM 795 N N . PRO A 1 101 ? -6.181 -2.993 -17.608 1.00 52.34 101 PRO A N 1
ATOM 796 C CA . PRO A 1 101 ? -5.083 -3.799 -17.075 1.00 52.34 101 PRO A CA 1
ATOM 797 C C . PRO A 1 101 ? -3.930 -3.966 -18.081 1.00 52.34 101 PRO A C 1
ATOM 799 O O . PRO A 1 101 ? -2.864 -4.456 -17.721 1.00 52.34 101 PRO A O 1
ATOM 802 N N . PHE A 1 102 ? -4.124 -3.551 -19.339 1.00 49.56 102 PHE A N 1
ATOM 803 C CA . PHE A 1 102 ? -3.108 -3.591 -20.384 1.00 49.56 102 PHE A CA 1
ATOM 804 C C . PHE A 1 102 ? -3.004 -2.223 -21.053 1.00 49.56 102 PHE A C 1
ATOM 806 O O . PHE A 1 102 ? -3.919 -1.772 -21.743 1.00 49.56 102 PHE A O 1
ATOM 813 N N . VAL A 1 103 ? -1.871 -1.564 -20.838 1.00 53.16 103 VAL A N 1
ATOM 814 C CA . VAL A 1 103 ? -1.448 -0.417 -21.639 1.00 53.16 103 VAL A CA 1
ATOM 815 C C . VAL A 1 103 ? -0.460 -0.944 -22.668 1.00 53.16 103 VAL A C 1
ATOM 817 O O . VAL A 1 103 ? 0.482 -1.659 -22.316 1.00 53.16 103 VAL A O 1
ATOM 820 N N . ASP A 1 104 ? -0.696 -0.611 -23.934 1.00 51.41 104 ASP A N 1
ATOM 821 C CA . ASP A 1 104 ? 0.225 -0.883 -25.030 1.00 51.41 104 ASP A CA 1
ATOM 822 C C . ASP A 1 104 ? 1.604 -0.290 -24.682 1.00 51.41 104 ASP A C 1
ATOM 824 O O . ASP A 1 104 ? 1.766 0.918 -24.491 1.00 51.41 104 ASP A O 1
ATOM 828 N N . LEU A 1 105 ? 2.614 -1.153 -24.539 1.00 49.56 105 LEU A N 1
ATOM 829 C CA . LEU A 1 105 ? 3.966 -0.771 -24.110 1.00 49.56 105 LEU A CA 1
ATOM 830 C C . LEU A 1 105 ? 4.640 0.216 -25.081 1.00 49.56 105 LEU A C 1
ATOM 832 O O . LEU A 1 105 ? 5.665 0.809 -24.747 1.00 49.56 105 LEU A O 1
ATOM 836 N N . THR A 1 106 ? 4.065 0.431 -26.264 1.00 54.00 106 THR A N 1
ATOM 837 C CA . THR A 1 106 ? 4.548 1.384 -27.271 1.00 54.00 106 THR A CA 1
ATOM 838 C C . THR A 1 106 ? 4.212 2.855 -26.969 1.00 54.00 106 THR A C 1
ATOM 840 O O . THR A 1 106 ? 4.762 3.762 -27.616 1.00 54.00 106 THR A O 1
ATOM 843 N N . GLU A 1 107 ? 3.358 3.114 -25.972 1.00 51.28 107 GLU A N 1
ATOM 844 C CA . GLU A 1 107 ? 2.909 4.460 -25.582 1.00 51.28 107 GLU A CA 1
ATOM 845 C C . GLU A 1 107 ? 3.606 5.014 -24.330 1.00 51.28 107 GLU A C 1
ATOM 847 O O . GLU A 1 107 ? 3.464 6.195 -24.018 1.00 51.28 107 GLU A O 1
ATOM 852 N N . SER A 1 108 ? 4.409 4.206 -23.627 1.00 47.56 108 SER A N 1
ATOM 853 C CA . SER A 1 108 ? 5.124 4.677 -22.436 1.00 47.56 108 SER A CA 1
ATOM 854 C C . SER A 1 108 ? 6.188 5.724 -22.806 1.00 47.56 108 SER A C 1
ATOM 856 O O . SER A 1 108 ? 7.107 5.411 -23.577 1.00 47.56 108 SER A O 1
ATOM 858 N N . PRO A 1 109 ? 6.154 6.939 -22.219 1.00 53.62 109 PRO A N 1
ATOM 859 C CA . PRO A 1 109 ? 7.182 7.957 -22.445 1.00 53.62 109 PRO A CA 1
ATOM 860 C C . PRO A 1 109 ? 8.555 7.528 -21.908 1.00 53.62 109 PRO A C 1
A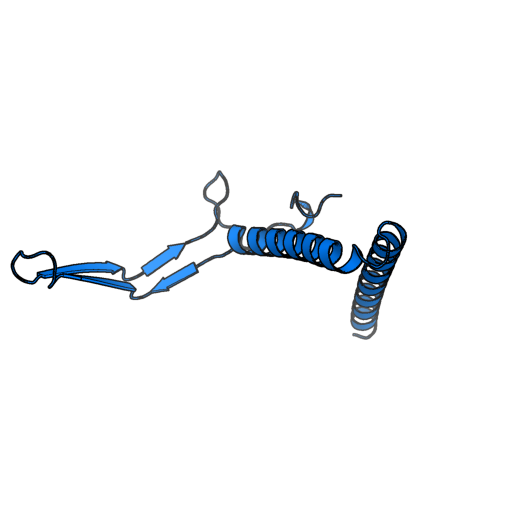TOM 862 O O . PRO A 1 109 ? 9.566 8.104 -22.287 1.00 53.62 109 PRO A O 1
ATOM 865 N N . TYR A 1 110 ? 8.604 6.486 -21.072 1.00 45.72 110 TYR A N 1
ATOM 866 C CA . TYR A 1 110 ? 9.838 5.899 -20.550 1.00 45.72 110 TYR A CA 1
ATOM 867 C C . TYR A 1 110 ? 10.462 4.844 -21.480 1.00 45.72 110 TYR A C 1
ATOM 869 O O . TYR A 1 110 ? 11.572 4.388 -21.215 1.00 45.72 110 TYR A O 1
ATOM 877 N N . ILE A 1 111 ? 9.755 4.440 -22.545 1.00 49.12 111 ILE A N 1
ATOM 878 C CA . ILE A 1 111 ? 10.213 3.442 -23.531 1.00 49.12 111 ILE A CA 1
ATOM 879 C C . ILE A 1 111 ? 10.595 4.108 -24.869 1.00 49.12 111 ILE A C 1
ATOM 881 O O . ILE A 1 111 ? 11.330 3.520 -25.666 1.00 49.12 111 ILE A O 1
ATOM 885 N N . ARG A 1 112 ? 10.169 5.354 -25.128 1.00 40.19 112 ARG A N 1
ATOM 886 C CA . ARG A 1 112 ? 10.609 6.099 -26.318 1.00 40.19 112 ARG A CA 1
ATOM 887 C C . ARG A 1 112 ? 11.952 6.799 -26.072 1.00 40.19 112 ARG A C 1
ATOM 889 O O . ARG A 1 112 ? 12.143 7.442 -25.048 1.00 40.19 112 ARG A O 1
ATOM 896 N N . LYS A 1 113 ? 12.844 6.579 -27.044 1.00 39.12 113 LYS A N 1
AT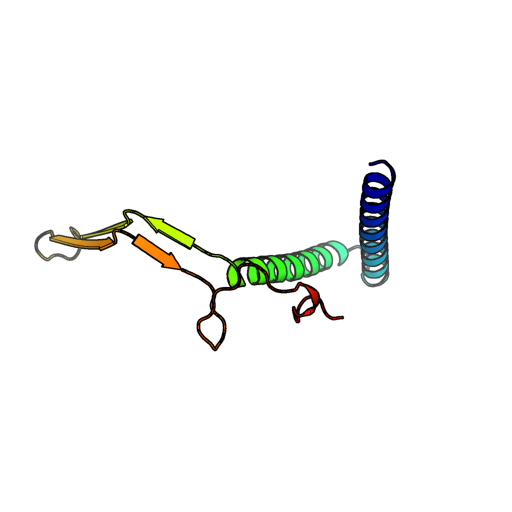OM 897 C CA . LYS A 1 113 ? 14.250 7.004 -27.157 1.00 39.12 113 LYS A CA 1
ATOM 898 C C . LYS A 1 113 ? 14.534 8.442 -26.742 1.00 39.12 113 LYS A C 1
ATOM 900 O O . LYS A 1 113 ? 13.745 9.325 -27.141 1.00 39.12 113 LYS A O 1
#

Radius of gyration: 24.13 Å; Cα contacts (8 Å, |Δi|>4): 74; chains: 1; bounding box: 53×37×64 Å